Protein AF-A0A564Q4L7-F1 (afdb_monomer_lite)

Structure (mmCIF, N/CA/C/O backbone):
data_AF-A0A564Q4L7-F1
#
_entry.id   AF-A0A564Q4L7-F1
#
loop_
_atom_site.group_PDB
_atom_site.id
_atom_site.type_symbol
_atom_site.label_atom_id
_atom_site.label_alt_id
_atom_site.label_comp_id
_atom_site.label_asym_id
_atom_site.label_entity_id
_atom_site.label_seq_id
_atom_site.pdbx_PDB_ins_code
_atom_site.Cartn_x
_atom_site.Cartn_y
_atom_site.Cartn_z
_atom_site.occupancy
_atom_site.B_iso_or_equiv
_atom_site.auth_seq_id
_atom_site.auth_comp_id
_atom_site.auth_asym_id
_atom_site.auth_atom_id
_atom_site.pdbx_PDB_model_num
ATOM 1 N N . MET A 1 1 ? -1.651 -5.898 24.010 1.00 75.81 1 MET A N 1
ATOM 2 C CA . MET A 1 1 ? -1.434 -5.662 22.564 1.00 75.81 1 MET A CA 1
ATOM 3 C C . MET A 1 1 ? -2.202 -4.402 22.180 1.00 75.81 1 MET A C 1
ATOM 5 O O . MET A 1 1 ? -3.393 -4.348 22.468 1.00 75.81 1 MET A O 1
ATOM 9 N N . LYS A 1 2 ? -1.542 -3.362 21.653 1.00 88.00 2 LYS A N 1
ATOM 10 C CA . LYS A 1 2 ? -2.237 -2.139 21.207 1.00 88.00 2 LYS A CA 1
ATOM 11 C C . LYS A 1 2 ? -2.830 -2.378 19.817 1.00 88.00 2 LYS A C 1
ATOM 13 O O . LYS A 1 2 ? -2.177 -2.998 18.985 1.00 88.00 2 LYS A O 1
ATOM 18 N N . LYS A 1 3 ? -4.058 -1.910 19.598 1.00 93.69 3 LYS A N 1
ATOM 19 C CA . LYS A 1 3 ? -4.732 -1.943 18.294 1.00 93.69 3 LYS A CA 1
ATOM 20 C C . LYS A 1 3 ? -4.676 -0.551 17.675 1.00 93.69 3 LYS A C 1
ATOM 22 O O . LYS A 1 3 ? -4.819 0.434 18.397 1.00 93.69 3 LYS A O 1
ATOM 27 N N . ILE A 1 4 ? -4.474 -0.497 16.366 1.00 94.31 4 ILE A N 1
ATOM 28 C CA . ILE A 1 4 ? -4.568 0.718 15.559 1.00 94.31 4 ILE A CA 1
ATOM 29 C C . ILE A 1 4 ? -5.716 0.480 14.585 1.00 94.31 4 ILE A C 1
ATOM 31 O O . ILE A 1 4 ? -5.760 -0.569 13.945 1.00 94.31 4 ILE A O 1
ATOM 35 N N . ASN A 1 5 ? -6.651 1.422 14.520 1.00 95.88 5 ASN A N 1
ATOM 36 C CA . ASN A 1 5 ? -7.699 1.416 13.508 1.00 95.88 5 ASN A CA 1
ATOM 37 C C . ASN A 1 5 ? -7.223 2.296 12.35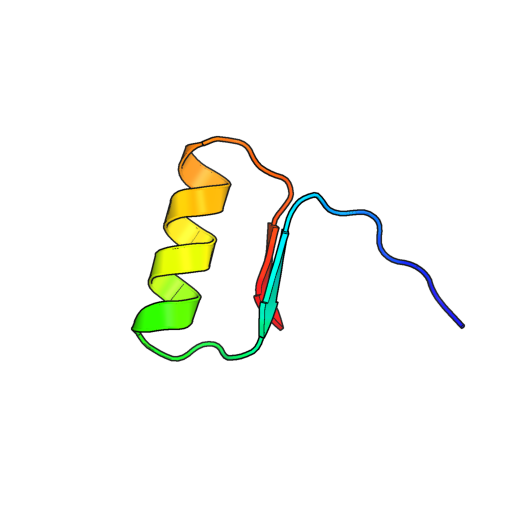6 1.00 95.88 5 ASN A C 1
ATOM 39 O O . ASN A 1 5 ? -6.700 3.374 12.612 1.00 95.88 5 ASN A O 1
ATOM 43 N N . CYS A 1 6 ? -7.355 1.795 11.136 1.00 96.62 6 CYS A N 1
ATOM 44 C CA . CYS A 1 6 ? -7.042 2.495 9.897 1.00 96.62 6 CYS A CA 1
ATOM 45 C C . CYS A 1 6 ? -7.742 1.766 8.747 1.00 96.62 6 CYS A C 1
ATOM 47 O O . CYS A 1 6 ? -8.125 0.600 8.894 1.00 96.62 6 CYS A O 1
ATOM 49 N N . ASP A 1 7 ? -7.887 2.436 7.610 1.00 98.06 7 ASP A N 1
ATOM 50 C CA . ASP A 1 7 ? -8.447 1.836 6.398 1.00 98.06 7 ASP A CA 1
ATOM 51 C C . ASP A 1 7 ? -7.380 1.028 5.648 1.00 98.06 7 ASP A C 1
ATOM 53 O O . ASP A 1 7 ? -7.668 -0.017 5.062 1.00 98.06 7 ASP A O 1
ATOM 57 N N . VAL A 1 8 ? -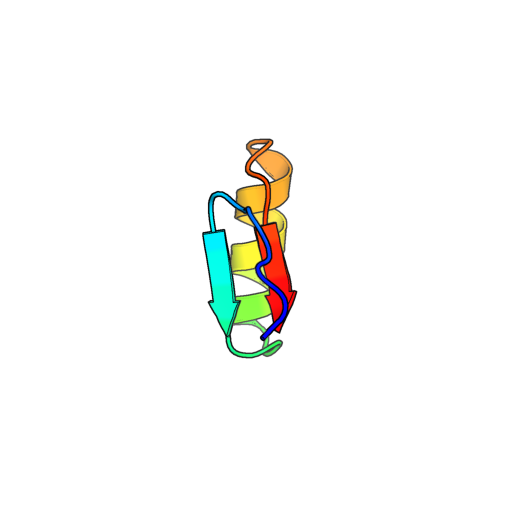6.134 1.520 5.658 1.00 96.88 8 VAL A N 1
ATOM 58 C CA . VAL A 1 8 ? -5.015 0.944 4.904 1.00 96.88 8 VAL A CA 1
ATOM 59 C C . VAL A 1 8 ? -3.735 0.949 5.739 1.00 96.88 8 VAL A C 1
ATOM 61 O O . VAL A 1 8 ? -3.330 1.979 6.275 1.00 96.88 8 VAL A O 1
ATOM 64 N N . VAL A 1 9 ? -3.039 -0.191 5.771 1.00 97.62 9 VAL A N 1
ATOM 65 C CA . VAL A 1 9 ? -1.655 -0.293 6.257 1.00 97.62 9 VAL A CA 1
ATOM 66 C C . VAL A 1 9 ? -0.735 -0.567 5.075 1.00 97.62 9 VAL A C 1
ATOM 68 O O . VAL A 1 9 ? -0.917 -1.551 4.357 1.00 97.62 9 VAL A O 1
ATOM 71 N N . VAL A 1 10 ? 0.273 0.279 4.890 1.00 97.88 10 VAL A N 1
ATOM 72 C CA . VAL A 1 10 ? 1.346 0.076 3.913 1.00 97.88 10 VAL A CA 1
ATOM 73 C C . VAL A 1 10 ? 2.596 -0.366 4.661 1.00 97.88 10 VAL A C 1
ATOM 75 O O . VAL A 1 10 ? 3.069 0.355 5.530 1.00 97.88 10 VAL A O 1
ATOM 78 N N . VAL A 1 11 ? 3.132 -1.537 4.315 1.00 97.31 11 VAL A N 1
ATOM 79 C CA . VAL A 1 11 ? 4.365 -2.073 4.908 1.00 97.31 11 VAL A CA 1
ATOM 80 C C . VAL A 1 11 ? 5.522 -1.876 3.931 1.00 97.31 11 VAL A C 1
ATOM 82 O O . VAL A 1 11 ? 5.522 -2.448 2.838 1.00 97.31 11 VAL A O 1
ATOM 85 N N . GLY A 1 12 ? 6.508 -1.077 4.334 1.00 96.69 12 GLY A N 1
ATOM 86 C CA . GLY A 1 12 ? 7.690 -0.718 3.558 1.00 96.69 12 GLY A CA 1
ATOM 87 C C . GLY A 1 12 ? 7.615 0.694 2.971 1.00 96.69 12 GLY A C 1
ATOM 88 O O . GLY A 1 12 ? 6.769 0.998 2.135 1.00 96.69 12 GLY A O 1
ATOM 89 N N . ALA A 1 13 ? 8.576 1.548 3.335 1.00 96.81 13 ALA A N 1
ATOM 90 C CA . ALA A 1 13 ? 8.640 2.962 2.939 1.00 96.81 13 ALA A CA 1
ATOM 91 C C . ALA A 1 13 ? 9.485 3.249 1.676 1.00 96.81 13 ALA A C 1
ATOM 93 O O . ALA A 1 13 ? 9.909 4.382 1.440 1.00 96.81 13 ALA A O 1
ATOM 94 N N . GLY A 1 14 ? 9.728 2.243 0.829 1.00 97.62 14 GLY A N 1
ATOM 95 C CA . GLY A 1 14 ? 10.387 2.442 -0.469 1.00 97.62 14 GLY A CA 1
ATOM 96 C C . GLY A 1 14 ? 9.559 3.311 -1.435 1.00 97.62 14 GLY A C 1
ATOM 97 O O . GLY A 1 14 ? 8.441 3.711 -1.103 1.00 97.62 14 GLY A O 1
ATOM 98 N N . PRO A 1 15 ? 10.045 3.577 -2.662 1.00 98.00 15 PRO A N 1
ATOM 99 C CA . PRO A 1 15 ? 9.356 4.453 -3.617 1.00 98.00 15 PRO A CA 1
ATOM 100 C C . PRO A 1 15 ? 7.901 4.044 -3.882 1.00 98.00 15 PRO A C 1
ATOM 102 O O . PRO A 1 15 ? 7.013 4.893 -3.897 1.00 98.00 15 PRO A O 1
ATOM 105 N N . GLY A 1 16 ? 7.648 2.739 -4.018 1.00 98.00 16 GLY A N 1
ATOM 106 C CA . GLY A 1 16 ? 6.301 2.201 -4.206 1.00 98.00 16 GLY A CA 1
ATOM 107 C C . GLY A 1 16 ? 5.406 2.404 -2.983 1.00 98.00 16 GLY A C 1
ATOM 108 O O . GLY A 1 16 ? 4.314 2.949 -3.115 1.00 98.00 16 GLY A O 1
ATOM 109 N N . GLY A 1 17 ? 5.877 2.029 -1.792 1.00 98.19 17 GLY A N 1
ATOM 110 C CA . GLY A 1 17 ? 5.082 2.135 -0.565 1.00 98.19 17 GLY A CA 1
ATOM 111 C C . GLY A 1 17 ? 4.809 3.582 -0.158 1.00 98.19 17 GLY A C 1
ATOM 112 O O . GLY A 1 17 ? 3.668 3.944 0.119 1.00 98.19 17 GLY A O 1
ATOM 113 N N . SER A 1 18 ? 5.811 4.454 -0.250 1.00 98.00 18 SER A N 1
ATOM 114 C CA . SER A 1 18 ? 5.640 5.886 0.014 1.00 98.00 18 SER A CA 1
ATOM 115 C C . SER A 1 18 ? 4.657 6.541 -0.964 1.00 98.00 18 SER A C 1
ATOM 117 O O . SER A 1 18 ? 3.828 7.361 -0.560 1.00 98.00 18 SER A O 1
ATOM 119 N N . MET A 1 19 ? 4.687 6.163 -2.248 1.00 98.31 19 MET A N 1
ATOM 120 C CA . MET A 1 19 ? 3.725 6.675 -3.231 1.00 98.31 19 MET A CA 1
ATOM 121 C C . MET A 1 19 ? 2.324 6.088 -3.057 1.00 98.31 19 MET A C 1
ATOM 123 O O . MET A 1 19 ? 1.348 6.822 -3.239 1.00 98.31 19 MET A O 1
ATOM 127 N N . ALA A 1 20 ? 2.208 4.819 -2.665 1.00 98.19 20 ALA A N 1
ATOM 128 C CA . ALA A 1 20 ? 0.932 4.202 -2.319 1.00 98.19 20 ALA A CA 1
ATOM 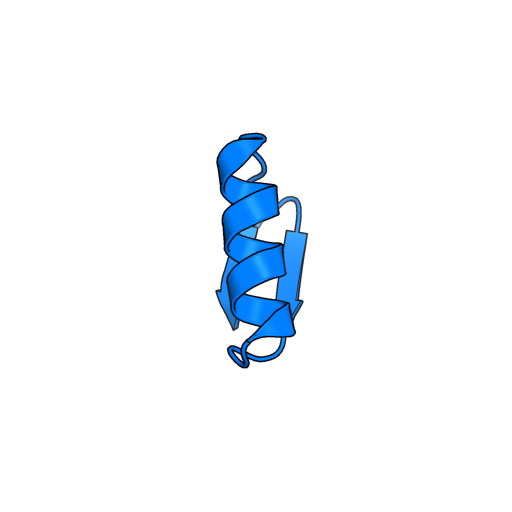129 C C . ALA A 1 20 ? 0.302 4.920 -1.117 1.00 98.19 20 ALA A C 1
ATOM 131 O O . ALA A 1 20 ? -0.809 5.430 -1.237 1.00 98.19 20 ALA A O 1
ATOM 132 N N . ALA A 1 21 ? 1.051 5.092 -0.022 1.00 98.31 21 ALA A N 1
ATOM 133 C CA . ALA A 1 21 ? 0.571 5.774 1.177 1.00 98.31 21 ALA A CA 1
ATOM 134 C C . ALA A 1 21 ? 0.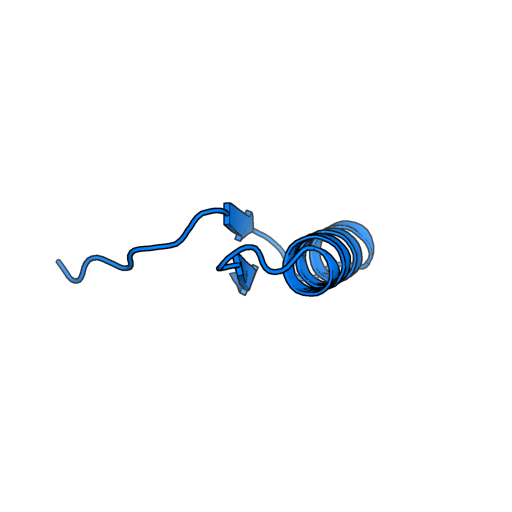163 7.230 0.895 1.00 98.31 21 ALA A C 1
ATOM 136 O O . ALA A 1 21 ? -0.919 7.668 1.287 1.00 98.31 21 ALA A O 1
ATOM 137 N N . LYS A 1 22 ? 0.976 7.967 0.123 1.00 98.12 22 LYS A N 1
ATOM 138 C CA . LYS A 1 22 ? 0.644 9.325 -0.340 1.00 98.12 22 LYS A CA 1
ATOM 139 C C . LYS A 1 22 ? -0.644 9.358 -1.160 1.00 98.12 22 LYS A C 1
ATOM 141 O O . LYS A 1 22 ? -1.414 10.310 -1.055 1.00 98.12 22 LYS A O 1
ATOM 146 N N . THR A 1 23 ? -0.858 8.364 -2.014 1.00 98.31 23 THR A N 1
ATOM 147 C CA . THR A 1 23 ? -2.059 8.291 -2.851 1.00 98.31 23 THR A CA 1
ATOM 148 C C . THR A 1 23 ? -3.286 7.987 -1.997 1.00 98.31 23 THR A C 1
ATOM 150 O O . THR A 1 23 ? -4.264 8.721 -2.099 1.00 98.31 23 THR A O 1
ATOM 153 N N . CYS A 1 24 ? -3.217 7.013 -1.086 1.00 97.88 24 CYS A N 1
ATOM 154 C CA . CYS A 1 24 ? -4.294 6.709 -0.137 1.00 97.88 24 CYS A CA 1
ATOM 155 C C . CYS A 1 24 ? -4.679 7.940 0.703 1.00 97.88 24 CYS A C 1
ATOM 157 O O . CYS A 1 24 ? -5.856 8.300 0.766 1.00 97.88 24 CYS A O 1
ATOM 159 N N . ALA A 1 25 ? -3.689 8.672 1.223 1.00 97.31 25 ALA A N 1
ATOM 160 C CA . ALA A 1 25 ? -3.921 9.907 1.969 1.00 97.31 25 ALA A CA 1
ATOM 161 C C . ALA A 1 25 ? -4.602 11.006 1.124 1.00 97.31 25 ALA A C 1
ATOM 163 O O . ALA A 1 25 ? -5.485 11.709 1.617 1.00 97.31 25 ALA A O 1
ATOM 164 N N . LYS A 1 26 ? -4.258 11.146 -0.168 1.00 98.44 26 LYS A N 1
ATOM 165 C CA . LYS A 1 26 ? -4.924 12.104 -1.080 1.00 98.44 26 LYS A CA 1
ATOM 166 C C . LYS A 1 26 ? -6.411 11.806 -1.280 1.00 98.44 26 LYS A C 1
ATOM 168 O O . LYS A 1 26 ? -7.188 12.738 -1.468 1.00 98.44 26 LYS A O 1
ATOM 173 N N . PHE A 1 27 ? -6.799 10.535 -1.225 1.00 98.00 27 PHE A N 1
ATOM 174 C CA . PHE A 1 27 ? -8.196 10.102 -1.295 1.00 98.00 27 PHE A CA 1
ATOM 175 C C . PHE A 1 27 ? -8.889 10.072 0.077 1.00 98.00 27 PHE A C 1
ATOM 177 O O . PHE A 1 27 ? -10.007 9.579 0.176 1.00 98.00 27 PHE A O 1
ATOM 184 N N . ARG A 1 28 ? -8.265 10.663 1.110 1.00 97.50 28 ARG A N 1
ATOM 185 C CA . ARG A 1 28 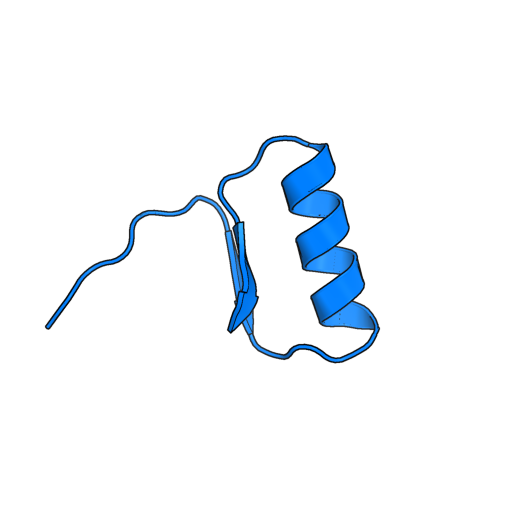? -8.786 10.771 2.485 1.00 97.50 28 ARG A CA 1
ATOM 186 C C . ARG A 1 28 ? -8.984 9.427 3.197 1.00 97.50 28 ARG A C 1
ATOM 188 O O . ARG A 1 28 ? -9.818 9.348 4.092 1.00 97.50 28 ARG A O 1
ATOM 195 N N . LEU A 1 29 ? -8.223 8.399 2.821 1.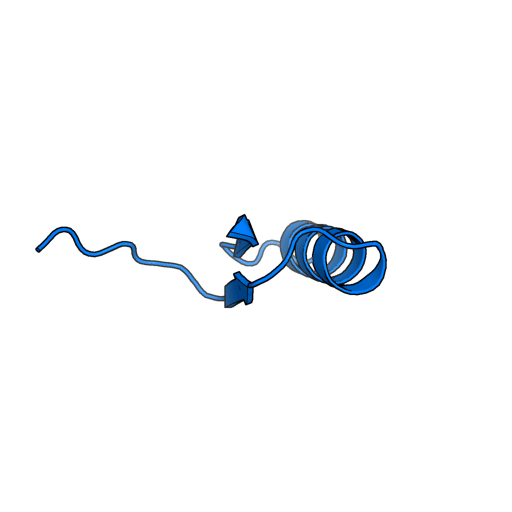00 98.12 29 LEU A N 1
ATOM 196 C CA . LEU A 1 29 ? -8.173 7.141 3.569 1.00 98.12 29 LEU A CA 1
ATOM 197 C C . LEU A 1 29 ? -7.259 7.294 4.786 1.00 98.12 29 LEU A C 1
ATOM 199 O O . LEU A 1 29 ? -6.146 7.825 4.654 1.00 98.12 29 LEU A O 1
ATOM 203 N N . ASP A 1 30 ? -7.687 6.786 5.941 1.00 97.75 30 ASP A N 1
ATOM 204 C CA . ASP A 1 30 ? -6.833 6.705 7.124 1.00 97.75 30 ASP A CA 1
ATOM 205 C C . ASP A 1 30 ? -5.741 5.656 6.883 1.00 97.75 30 ASP A C 1
ATOM 207 O O . ASP A 1 30 ? -5.996 4.450 6.829 1.00 97.75 30 ASP A O 1
ATOM 211 N N . THR A 1 31 ? -4.522 6.136 6.638 1.00 97.56 31 THR A N 1
ATOM 212 C CA . THR A 1 31 ? -3.422 5.331 6.107 1.00 97.56 31 THR A CA 1
ATOM 213 C C . THR A 1 31 ? -2.251 5.331 7.074 1.00 97.56 31 THR A C 1
ATOM 215 O O . THR A 1 31 ? -1.689 6.384 7.378 1.00 97.56 31 THR A O 1
ATOM 218 N N . VAL A 1 32 ? -1.817 4.143 7.487 1.00 97.31 32 VAL A N 1
ATOM 219 C CA . VAL A 1 32 ? -0.616 3.952 8.305 1.00 97.31 32 VAL A CA 1
ATOM 220 C C . VAL A 1 32 ? 0.508 3.431 7.417 1.00 97.31 32 VAL A C 1
ATOM 222 O O . VAL A 1 32 ? 0.360 2.402 6.763 1.00 97.31 32 VAL A O 1
ATOM 225 N N . LEU A 1 33 ? 1.641 4.131 7.399 1.00 97.12 33 LEU A N 1
ATOM 226 C CA . LEU A 1 33 ? 2.874 3.659 6.769 1.00 97.12 33 LEU A CA 1
ATOM 227 C C . LEU A 1 33 ? 3.790 3.081 7.854 1.00 97.12 33 LEU A C 1
ATOM 229 O O . LEU A 1 33 ? 4.102 3.785 8.816 1.00 97.12 33 LEU A O 1
ATOM 233 N N . TYR A 1 34 ? 4.187 1.819 7.694 1.00 91.81 34 TYR A N 1
ATOM 234 C CA . TYR A 1 34 ? 5.046 1.068 8.612 1.00 91.81 34 TYR A CA 1
ATOM 235 C C . TYR A 1 34 ? 6.349 0.639 7.935 1.00 91.81 34 TYR A C 1
ATOM 237 O O . TYR A 1 34 ? 6.300 0.238 6.749 1.00 91.81 34 TYR A O 1
#

Sequence (34 aa):
MKKINCDVVVVGAGPGGSMAAKTCAKFRLDTVLY

Secondary structure (DSSP, 8-state):
------SEEE---SHHHHHHHHHHHHTT--EEE-

Foldseek 3Di:
DDDDDWPEEQEDCPPVSVVVQVVCVVVVGRYHYD

pLDDT: mean 96.34, std 4.14, range [75.81, 98.44]

Radius of gyration: 9.76 Å; chains: 1; bounding box: 19×18×27 Å